Protein AF-A0A6A4H7N7-F1 (afdb_monomer)

Radius of gyration: 20.84 Å; Cα contacts (8 Å, |Δi|>4): 86; chains: 1; bounding box: 52×30×53 Å

Structure (mmCIF, N/CA/C/O backbone):
data_AF-A0A6A4H7N7-F1
#
_entry.id   AF-A0A6A4H7N7-F1
#
loop_
_atom_site.group_PDB
_atom_site.id
_atom_site.type_symbol
_atom_site.label_atom_id
_atom_site.label_alt_id
_atom_site.label_comp_id
_atom_site.label_asym_id
_atom_site.label_entity_id
_atom_site.label_seq_id
_atom_site.pdbx_PDB_ins_code
_atom_site.Cartn_x
_atom_site.Cartn_y
_atom_site.Cartn_z
_atom_site.occupancy
_atom_site.B_iso_or_equiv
_atom_site.auth_seq_id
_atom_site.auth_comp_id
_atom_site.auth_asym_id
_atom_site.auth_atom_id
_atom_site.pdbx_PDB_model_num
ATOM 1 N N . GLU A 1 1 ? -21.528 17.250 38.798 1.00 86.31 1 GLU A N 1
ATOM 2 C CA . GLU A 1 1 ? -21.917 17.429 37.372 1.00 86.31 1 GLU A CA 1
ATOM 3 C C . GLU A 1 1 ? -20.725 17.469 36.411 1.00 86.31 1 GLU A C 1
ATOM 5 O O . GLU A 1 1 ? -20.753 16.743 35.423 1.00 86.31 1 GLU A O 1
ATOM 10 N N . LEU A 1 2 ? -19.672 18.256 36.683 1.00 93.62 2 LEU A N 1
ATOM 11 C CA . LEU A 1 2 ? -18.501 18.400 35.795 1.00 93.62 2 LEU A CA 1
ATOM 12 C C . LEU A 1 2 ? -17.830 17.070 35.415 1.00 93.62 2 LEU A C 1
ATOM 14 O O . LEU A 1 2 ? -17.617 16.814 34.235 1.00 93.62 2 LEU A O 1
ATOM 18 N N . HIS A 1 3 ? -17.576 16.185 36.384 1.00 93.19 3 HIS A N 1
ATOM 19 C CA . HIS A 1 3 ? -16.962 14.881 36.103 1.00 93.19 3 HIS A CA 1
ATOM 20 C C . HIS A 1 3 ? -17.802 13.996 35.173 1.00 93.19 3 HIS A C 1
ATOM 22 O O . HIS A 1 3 ? -17.241 13.297 34.334 1.00 93.19 3 HIS A O 1
ATOM 28 N N . ARG A 1 4 ? -19.137 14.067 35.272 1.00 95.25 4 ARG A N 1
ATOM 29 C CA . ARG A 1 4 ? -20.060 13.316 34.405 1.00 95.25 4 ARG A CA 1
ATOM 30 C C . ARG A 1 4 ? -20.025 13.831 32.966 1.00 95.25 4 ARG A C 1
ATOM 32 O O . ARG A 1 4 ? -20.078 13.048 32.025 1.00 95.25 4 ARG A O 1
ATOM 39 N N . LEU A 1 5 ? -19.935 15.148 32.787 1.00 95.44 5 LEU A N 1
ATOM 40 C CA . LEU A 1 5 ? -19.797 15.749 31.458 1.00 95.44 5 LEU A CA 1
ATOM 41 C C . LEU A 1 5 ? -18.423 15.440 30.851 1.00 95.44 5 LEU A C 1
ATOM 43 O O . LEU A 1 5 ? -18.343 15.084 29.683 1.00 95.44 5 LEU A O 1
ATOM 47 N N . GLN A 1 6 ? -17.356 15.482 31.653 1.00 96.94 6 GLN A N 1
ATOM 48 C CA . GLN A 1 6 ? -16.008 15.108 31.213 1.00 96.94 6 GLN A CA 1
ATOM 49 C C . GLN A 1 6 ? -15.890 13.627 30.837 1.00 96.94 6 GLN A C 1
ATOM 51 O O . GLN A 1 6 ? -15.152 13.287 29.916 1.00 96.94 6 GLN A O 1
ATOM 56 N N . SER A 1 7 ? -16.568 12.721 31.550 1.00 95.94 7 SER A N 1
ATOM 57 C CA . SER A 1 7 ? -16.601 11.306 31.161 1.00 95.94 7 SER A CA 1
ATOM 58 C C . SER A 1 7 ? -17.377 11.108 29.863 1.00 95.94 7 SER A C 1
ATOM 60 O O . SER A 1 7 ? -16.923 10.369 28.999 1.00 95.94 7 SER A O 1
ATOM 62 N N . LEU A 1 8 ? -18.505 11.806 29.697 1.00 96.88 8 LEU A N 1
ATOM 63 C CA . LEU A 1 8 ? -19.305 11.725 28.477 1.00 96.88 8 LEU A CA 1
ATOM 64 C C . LEU A 1 8 ? -18.572 12.302 27.255 1.00 96.88 8 LEU A C 1
ATOM 66 O O . LEU A 1 8 ? -18.640 11.705 26.188 1.00 96.88 8 LEU A O 1
ATOM 70 N N . SER A 1 9 ? -17.840 13.413 27.405 1.00 97.62 9 SER A N 1
ATOM 71 C CA . SER A 1 9 ? -17.015 13.977 26.321 1.00 97.62 9 SER A CA 1
ATOM 72 C C . SER A 1 9 ? -15.970 12.975 25.845 1.00 97.62 9 SER A C 1
ATOM 74 O O . SER A 1 9 ? -15.860 12.728 24.651 1.00 97.62 9 SER A O 1
ATOM 76 N N . ARG A 1 10 ? -15.259 12.338 26.786 1.00 98.00 10 ARG A N 1
ATOM 77 C CA . ARG A 1 10 ? -14.243 11.326 26.469 1.00 98.00 10 ARG A CA 1
ATOM 78 C C . ARG A 1 10 ? -14.828 10.115 25.750 1.00 98.00 10 ARG A C 1
ATOM 80 O O . ARG A 1 10 ? -14.218 9.622 24.811 1.00 98.00 10 ARG A O 1
ATOM 87 N N . GLU A 1 11 ? -16.003 9.656 26.172 1.00 98.06 11 GLU A N 1
ATOM 88 C CA . GLU A 1 11 ? -16.702 8.560 25.495 1.00 98.06 11 GLU A CA 1
ATOM 89 C C . GLU A 1 11 ? -17.080 8.943 24.057 1.00 98.06 11 GLU A C 1
ATOM 91 O O . GLU A 1 11 ? -16.818 8.190 23.124 1.00 98.06 11 GLU A O 1
ATOM 96 N N . LEU A 1 12 ? -17.642 10.137 23.854 1.00 98.25 12 LEU A N 1
ATOM 97 C CA . LEU A 1 12 ? -18.011 10.614 22.519 1.00 98.25 12 LEU A CA 1
ATOM 98 C C . LEU A 1 12 ? -16.792 10.823 21.611 1.00 98.25 12 LEU A C 1
ATOM 100 O O . LEU A 1 12 ? -16.856 10.502 20.426 1.00 98.25 12 LEU A O 1
ATOM 104 N N . GLU A 1 13 ? -15.684 11.331 22.150 1.00 98.44 13 GLU A N 1
ATOM 105 C CA . GLU A 1 13 ? -14.414 11.451 21.428 1.00 98.44 13 GLU A CA 1
ATOM 106 C C . GLU A 1 13 ? -13.890 10.075 21.005 1.00 98.44 13 GLU A C 1
ATOM 108 O O . GLU A 1 13 ? -13.585 9.881 19.832 1.00 98.44 13 GLU A O 1
ATOM 113 N N . ALA A 1 14 ? -13.889 9.091 21.909 1.00 98.31 14 ALA A N 1
ATOM 114 C CA . ALA A 1 14 ? -13.478 7.727 21.584 1.00 98.31 14 ALA A CA 1
ATOM 115 C C . ALA A 1 14 ? -14.370 7.088 20.503 1.00 98.31 14 ALA A C 1
ATOM 117 O O . ALA A 1 14 ? -13.869 6.432 19.587 1.00 98.31 14 ALA A O 1
ATOM 118 N N . GLN A 1 15 ? -15.689 7.306 20.565 1.00 98.31 15 GLN A N 1
ATOM 119 C CA . GLN A 1 15 ? -16.621 6.826 19.540 1.00 98.31 15 GLN A CA 1
ATOM 120 C C . GLN A 1 15 ? -16.404 7.510 18.186 1.00 98.31 15 GLN A C 1
ATOM 122 O O . GLN A 1 15 ? -16.462 6.842 17.150 1.00 98.31 15 GLN A O 1
ATOM 127 N N . ARG A 1 16 ? -16.126 8.820 18.175 1.00 98.56 16 ARG A N 1
ATOM 128 C CA . ARG A 1 16 ? -15.768 9.552 16.953 1.00 98.56 16 ARG A CA 1
ATOM 129 C C . ARG A 1 16 ? -14.495 8.979 16.340 1.00 98.56 16 ARG A C 1
ATOM 131 O O . ARG A 1 16 ? -14.498 8.661 15.155 1.00 98.56 16 ARG A O 1
ATOM 138 N N . ASP A 1 17 ? -13.444 8.813 17.136 1.00 98.50 17 ASP A N 1
ATOM 139 C CA . ASP A 1 17 ? -12.145 8.335 16.659 1.00 98.50 17 ASP A CA 1
ATOM 140 C C . ASP A 1 17 ? -12.256 6.907 16.091 1.00 98.50 17 ASP A C 1
ATOM 142 O O . ASP A 1 17 ? -11.695 6.599 15.036 1.00 98.50 17 ASP A O 1
ATOM 146 N N . LEU A 1 18 ? -13.064 6.048 16.725 1.00 98.31 18 LEU A N 1
ATOM 147 C CA . LEU A 1 18 ? -13.384 4.716 16.207 1.00 98.31 18 LEU A CA 1
ATOM 148 C C . LEU A 1 18 ? -14.099 4.782 14.848 1.00 98.31 18 LEU A C 1
ATOM 150 O O . LEU A 1 18 ? -13.743 4.049 13.921 1.00 98.31 18 LEU A O 1
ATOM 154 N N . LEU A 1 19 ? -15.101 5.655 14.713 1.00 98.44 19 LEU A N 1
ATOM 155 C CA . LEU A 1 19 ? -15.839 5.823 13.462 1.00 98.44 19 LEU A CA 1
ATOM 156 C C . LEU A 1 19 ? -14.943 6.383 12.348 1.00 98.44 19 LEU A C 1
ATOM 158 O O . LEU A 1 19 ? -15.028 5.936 11.203 1.00 98.44 19 LEU A O 1
ATOM 162 N N . GLU A 1 20 ? -14.058 7.324 12.669 1.00 98.44 20 GLU A N 1
ATOM 163 C CA . GLU A 1 20 ? -13.075 7.866 11.731 1.00 98.44 20 GLU A CA 1
ATOM 164 C C . GLU A 1 20 ? -12.100 6.794 11.242 1.00 98.44 20 GLU A C 1
ATOM 166 O O . GLU A 1 20 ? -11.894 6.670 10.030 1.00 98.44 20 GLU A O 1
ATOM 171 N N . ALA A 1 21 ? -11.575 5.963 12.147 1.00 97.94 21 ALA A N 1
ATOM 172 C CA . ALA A 1 21 ? -10.723 4.832 11.790 1.00 97.94 21 ALA A CA 1
ATOM 173 C C . ALA A 1 21 ? -11.455 3.833 10.877 1.00 97.94 21 ALA A C 1
ATOM 175 O O . ALA A 1 21 ? -10.907 3.386 9.865 1.00 97.94 21 ALA A O 1
ATOM 176 N N . TYR A 1 22 ? -12.723 3.532 11.175 1.00 97.88 22 TYR A N 1
ATOM 177 C CA . TYR A 1 22 ? -13.545 2.650 10.347 1.00 97.88 22 TYR A CA 1
ATOM 178 C C . TYR A 1 22 ? -13.783 3.227 8.942 1.00 97.88 22 TYR A C 1
ATOM 180 O O . TYR A 1 22 ? -13.595 2.537 7.935 1.00 97.88 22 TYR A O 1
ATOM 188 N N . MET A 1 23 ? -14.122 4.517 8.846 1.00 97.94 23 MET A N 1
ATOM 189 C CA . MET A 1 23 ? -14.269 5.207 7.561 1.00 97.94 23 MET A CA 1
ATOM 190 C C . MET A 1 23 ? -12.960 5.234 6.766 1.00 97.94 23 MET A C 1
ATOM 192 O O . MET A 1 23 ? -12.988 5.065 5.546 1.00 97.94 23 MET A O 1
ATOM 196 N N . ALA A 1 24 ? -11.818 5.442 7.426 1.00 96.50 24 ALA A N 1
ATOM 197 C CA . ALA A 1 24 ? -10.509 5.387 6.783 1.00 96.50 24 ALA A CA 1
ATOM 198 C C . ALA A 1 24 ? -10.231 3.992 6.200 1.00 96.50 24 ALA A C 1
ATOM 200 O O . ALA A 1 24 ? -9.794 3.885 5.053 1.00 96.50 24 ALA A O 1
ATOM 201 N N . GLY A 1 25 ? -10.577 2.929 6.934 1.00 93.94 25 GLY A N 1
ATOM 202 C CA . GLY A 1 25 ? -10.503 1.550 6.450 1.00 93.94 25 GLY A CA 1
ATOM 203 C C . GLY A 1 25 ? -11.356 1.309 5.201 1.00 93.94 25 GLY A C 1
ATOM 204 O O . GLY A 1 25 ? -10.850 0.806 4.198 1.00 93.94 25 GLY A O 1
ATOM 205 N N . ILE A 1 26 ? -12.624 1.739 5.213 1.00 94.75 26 ILE A N 1
ATOM 206 C CA . ILE A 1 26 ? -13.518 1.623 4.046 1.00 94.75 26 ILE A CA 1
ATOM 207 C C . ILE A 1 26 ? -12.949 2.375 2.842 1.00 94.75 26 ILE A C 1
ATOM 209 O O . ILE A 1 26 ? -12.882 1.820 1.746 1.00 94.75 26 ILE A O 1
ATOM 213 N N . ARG A 1 27 ? -12.514 3.626 3.031 1.00 94.06 27 ARG A N 1
ATOM 214 C CA . ARG A 1 27 ? -11.926 4.438 1.953 1.00 94.06 27 ARG A CA 1
ATOM 215 C C . ARG A 1 27 ? -10.677 3.783 1.371 1.00 94.06 27 ARG A C 1
ATOM 217 O O . ARG A 1 27 ? -10.513 3.800 0.155 1.00 94.06 27 ARG A O 1
ATOM 224 N N . SER A 1 28 ? -9.842 3.186 2.220 1.00 89.38 28 SER A N 1
ATOM 225 C CA . SER A 1 28 ? -8.664 2.429 1.795 1.00 89.38 28 SER A CA 1
ATOM 226 C C . SER A 1 28 ? -9.064 1.256 0.898 1.00 89.38 28 SER A C 1
ATOM 228 O O . SER A 1 28 ? -8.649 1.211 -0.254 1.00 89.38 28 SER A O 1
ATOM 230 N N . ILE A 1 29 ? -9.978 0.390 1.350 1.00 87.81 29 ILE A N 1
ATOM 231 C CA . ILE A 1 29 ? -10.453 -0.777 0.579 1.00 87.81 29 ILE A CA 1
ATOM 232 C C . ILE A 1 29 ? -11.130 -0.358 -0.736 1.00 87.81 29 ILE A C 1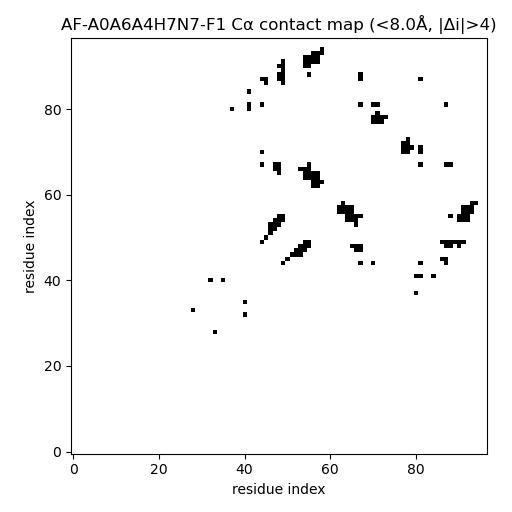
ATOM 234 O O . ILE A 1 29 ? -10.980 -1.018 -1.764 1.00 87.81 29 ILE A O 1
ATOM 238 N N . MET A 1 30 ? -11.865 0.755 -0.724 1.00 91.25 30 MET A N 1
ATOM 239 C CA . MET A 1 30 ? -12.536 1.302 -1.905 1.00 91.25 30 MET A CA 1
ATOM 240 C C . MET A 1 30 ? -11.610 2.095 -2.835 1.00 91.25 30 MET A C 1
ATOM 242 O O . MET A 1 30 ? -12.068 2.537 -3.894 1.00 91.25 30 MET A O 1
ATOM 246 N N . SER A 1 31 ? -10.338 2.281 -2.467 1.00 90.12 31 SER A N 1
ATOM 247 C CA . SER A 1 31 ? -9.386 3.069 -3.243 1.00 90.12 31 SER A CA 1
ATOM 248 C C . SER A 1 31 ? -9.307 2.564 -4.690 1.00 90.12 31 SER A C 1
ATOM 250 O O . SER A 1 31 ? -9.216 1.349 -4.913 1.00 90.12 31 SER A O 1
ATOM 252 N N . PRO A 1 32 ? -9.305 3.462 -5.696 1.00 90.69 32 PRO A N 1
ATOM 253 C CA . PRO A 1 32 ? -9.229 3.085 -7.106 1.00 90.69 32 PRO A CA 1
ATOM 254 C C . PRO A 1 32 ? -8.055 2.162 -7.429 1.00 90.69 32 PRO A C 1
ATOM 256 O O . PRO A 1 32 ? -8.186 1.305 -8.299 1.00 90.69 32 PRO A O 1
ATOM 259 N N . ILE A 1 33 ? -6.947 2.267 -6.684 1.00 91.06 33 ILE A N 1
ATOM 260 C CA . ILE A 1 33 ? -5.775 1.404 -6.856 1.00 91.06 33 ILE A CA 1
ATOM 261 C C . ILE A 1 33 ? -6.123 -0.079 -6.717 1.00 91.06 33 ILE A C 1
ATOM 263 O O . ILE A 1 33 ? -5.527 -0.914 -7.392 1.00 91.06 33 ILE A O 1
ATOM 267 N N . HIS A 1 34 ? -7.142 -0.431 -5.924 1.00 88.56 34 HIS A N 1
ATOM 268 C CA . HIS A 1 34 ? -7.612 -1.808 -5.793 1.00 88.56 34 HIS A CA 1
ATOM 269 C C . HIS A 1 34 ? -8.410 -2.310 -7.005 1.00 88.56 34 HIS A C 1
ATOM 271 O O . HIS A 1 34 ? -8.566 -3.519 -7.151 1.00 88.56 34 HIS A O 1
ATOM 277 N N . LYS A 1 35 ? -8.853 -1.428 -7.902 1.00 90.50 35 LYS A N 1
ATOM 278 C CA . LYS A 1 35 ? -9.588 -1.779 -9.127 1.00 90.50 35 LYS A CA 1
ATOM 279 C C . LYS A 1 35 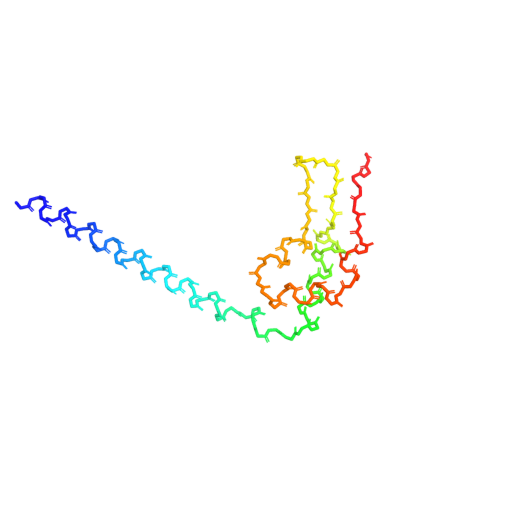? -8.714 -1.774 -10.382 1.00 90.50 35 LYS A C 1
ATOM 281 O O . LYS A 1 35 ? -9.190 -2.166 -11.442 1.00 90.50 35 LYS A O 1
ATOM 286 N N . LEU A 1 36 ? -7.463 -1.321 -10.276 1.00 93.56 36 LEU A N 1
ATOM 287 C CA . LEU A 1 36 ? -6.538 -1.318 -11.404 1.00 93.56 36 LEU A CA 1
ATOM 288 C C . LEU A 1 36 ? -6.193 -2.756 -11.835 1.00 93.56 36 LEU A C 1
ATOM 290 O O . LEU A 1 36 ? -5.908 -3.590 -10.968 1.00 93.56 36 LEU A O 1
ATOM 294 N N . PRO A 1 37 ? -6.157 -3.028 -13.153 1.00 94.62 37 PRO A N 1
ATOM 295 C CA . PRO A 1 37 ? -5.524 -4.218 -13.708 1.00 94.62 37 PRO A CA 1
ATOM 296 C C . PRO A 1 37 ? -4.071 -4.360 -13.241 1.00 94.62 37 PRO A C 1
ATOM 298 O O . PRO A 1 37 ? -3.391 -3.362 -12.970 1.00 94.62 37 PRO A O 1
ATOM 301 N N . LEU A 1 38 ? -3.590 -5.601 -13.156 1.00 94.31 38 LEU A N 1
ATOM 302 C CA . LEU A 1 38 ? -2.238 -5.893 -12.672 1.00 94.31 38 LEU A CA 1
ATOM 303 C C . LEU A 1 38 ? -1.162 -5.314 -13.593 1.00 94.31 38 LEU A C 1
ATOM 305 O O . LEU A 1 38 ? -0.115 -4.905 -13.106 1.00 94.31 38 LEU A O 1
ATOM 309 N N . GLU A 1 39 ? -1.435 -5.220 -14.891 1.00 95.19 39 GLU A N 1
ATOM 310 C CA . GLU A 1 39 ? -0.534 -4.666 -15.897 1.00 95.19 39 GLU A CA 1
ATOM 311 C C . GLU A 1 39 ? -0.268 -3.184 -15.622 1.00 95.19 39 GLU A C 1
ATOM 313 O O . GLU A 1 39 ? 0.883 -2.764 -15.534 1.00 95.19 39 GLU A O 1
ATOM 318 N N . L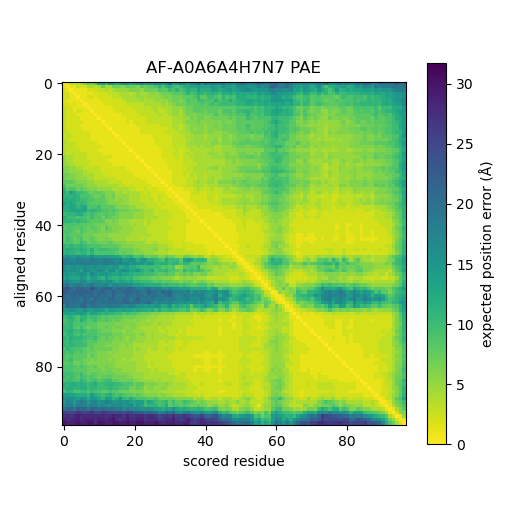EU A 1 40 ? -1.328 -2.400 -15.391 1.00 96.00 40 LEU A N 1
ATOM 319 C CA . LEU A 1 40 ? -1.201 -0.974 -15.077 1.00 96.00 40 LEU A CA 1
ATOM 320 C C . LEU A 1 40 ? -0.534 -0.752 -13.720 1.00 96.00 40 LEU A C 1
ATOM 322 O O . LEU A 1 40 ? 0.292 0.147 -13.576 1.00 96.00 40 LEU A O 1
ATOM 326 N N . LEU A 1 41 ? -0.866 -1.580 -12.727 1.00 95.44 41 LEU A N 1
ATOM 327 C CA . LEU A 1 41 ? -0.205 -1.525 -11.426 1.00 95.44 41 LEU A CA 1
ATOM 328 C C . LEU A 1 41 ? 1.290 -1.866 -11.540 1.00 95.44 41 LEU A C 1
ATOM 330 O O . LEU A 1 41 ? 2.115 -1.227 -10.891 1.00 95.44 41 LEU A O 1
ATOM 334 N N . GLY A 1 42 ? 1.640 -2.824 -12.399 1.00 95.50 42 GLY A N 1
ATOM 335 C CA . GLY A 1 42 ? 3.016 -3.200 -12.701 1.00 95.50 42 GLY A CA 1
ATOM 336 C C . GLY A 1 42 ? 3.799 -2.072 -13.371 1.00 95.50 42 GLY A C 1
ATOM 337 O O . GLY A 1 42 ? 4.934 -1.817 -12.976 1.00 95.50 42 GLY A O 1
ATOM 338 N N . GLU A 1 43 ? 3.199 -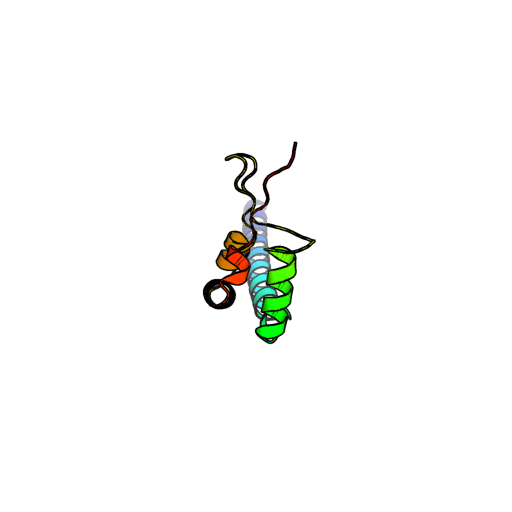1.351 -14.322 1.00 95.19 43 GLU A N 1
ATOM 339 C CA . GLU A 1 43 ? 3.825 -0.165 -14.923 1.00 95.19 43 GLU A CA 1
ATOM 340 C C . GLU A 1 43 ? 4.066 0.936 -13.884 1.00 95.19 43 GLU A C 1
ATOM 342 O O . GLU A 1 43 ? 5.171 1.470 -13.807 1.00 95.19 43 GLU A O 1
ATOM 347 N N . ILE A 1 44 ? 3.094 1.210 -13.005 1.00 94.88 44 ILE A N 1
ATOM 348 C CA . ILE A 1 44 ? 3.284 2.142 -11.880 1.00 94.88 44 ILE A CA 1
ATOM 349 C C . ILE A 1 44 ? 4.474 1.703 -11.016 1.00 94.88 44 ILE A C 1
ATOM 351 O O . ILE A 1 44 ? 5.325 2.522 -10.671 1.00 94.88 44 ILE A O 1
ATOM 355 N N . PHE A 1 45 ? 4.576 0.412 -10.687 1.00 95.19 45 PHE A N 1
ATOM 356 C CA . PHE A 1 45 ? 5.693 -0.093 -9.888 1.00 95.19 45 PHE A CA 1
ATOM 357 C C . PHE A 1 45 ? 7.032 0.045 -10.604 1.00 95.19 45 PHE A C 1
ATOM 359 O O . PHE A 1 45 ? 8.008 0.394 -9.945 1.00 95.19 45 PHE A O 1
ATOM 366 N N . LYS A 1 46 ? 7.098 -0.150 -11.926 1.00 93.94 46 LYS A N 1
ATOM 367 C CA . LYS A 1 46 ? 8.331 0.077 -12.696 1.00 93.94 46 LYS A CA 1
ATOM 368 C C . LYS A 1 46 ? 8.809 1.522 -12.586 1.00 93.94 46 LYS A C 1
ATOM 370 O O . LYS A 1 46 ? 9.986 1.735 -12.316 1.00 93.94 46 LYS A O 1
ATOM 375 N N . TYR A 1 47 ? 7.907 2.497 -12.715 1.00 91.94 47 TYR A N 1
ATOM 376 C CA . TYR A 1 47 ? 8.260 3.914 -12.563 1.00 91.94 47 TYR A CA 1
ATOM 377 C C . TYR A 1 47 ? 8.831 4.239 -11.177 1.00 91.94 47 TYR A C 1
ATOM 379 O O . TYR A 1 47 ? 9.753 5.045 -11.073 1.00 91.94 47 TYR A O 1
ATOM 387 N N . ILE A 1 48 ? 8.294 3.613 -10.124 1.00 90.69 48 ILE A N 1
ATOM 388 C CA . ILE A 1 48 ? 8.671 3.881 -8.727 1.00 90.69 48 ILE A CA 1
ATOM 389 C C . ILE A 1 48 ? 9.925 3.101 -8.299 1.00 90.69 48 ILE A C 1
ATOM 391 O O . ILE A 1 48 ? 10.693 3.580 -7.469 1.00 90.69 48 ILE A O 1
ATOM 395 N N . CYS A 1 49 ? 10.109 1.881 -8.806 1.00 91.56 49 CYS A N 1
ATOM 396 C CA . CYS A 1 49 ? 11.120 0.946 -8.303 1.00 91.56 49 CYS A CA 1
ATOM 397 C C . CYS A 1 49 ? 12.388 0.885 -9.157 1.00 91.56 49 CYS A C 1
ATOM 399 O O . CYS A 1 49 ? 13.450 0.526 -8.649 1.00 91.56 49 CYS A O 1
ATOM 401 N N . CYS A 1 50 ? 12.279 1.177 -10.452 1.00 86.44 50 CYS A N 1
ATOM 402 C CA . CYS A 1 50 ? 13.370 1.031 -11.409 1.00 86.44 50 CYS A CA 1
ATOM 403 C C . CYS A 1 50 ? 13.266 2.037 -12.570 1.00 86.44 50 CYS A C 1
ATOM 405 O O . CYS A 1 50 ? 13.621 1.699 -13.699 1.00 86.44 50 CYS A O 1
ATOM 407 N N . GLY A 1 51 ? 12.756 3.243 -12.303 1.00 82.62 51 GLY A N 1
ATOM 408 C CA . GLY A 1 51 ? 12.481 4.273 -13.308 1.00 82.62 51 GLY A CA 1
ATOM 409 C C . GLY A 1 51 ? 12.830 5.681 -12.823 1.00 82.62 51 GLY A C 1
ATOM 410 O O . GLY A 1 51 ? 13.560 5.851 -11.851 1.00 82.62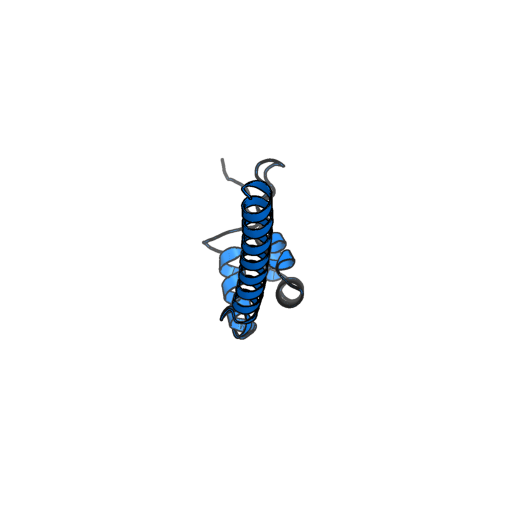 51 GLY A O 1
ATOM 411 N N . ASP A 1 52 ? 12.293 6.698 -13.498 1.00 77.06 52 ASP A N 1
ATOM 412 C CA . ASP A 1 52 ? 12.683 8.102 -13.283 1.00 77.06 52 ASP A CA 1
ATOM 413 C C . ASP A 1 52 ? 12.292 8.660 -11.903 1.00 77.06 52 ASP A C 1
ATOM 415 O O . ASP A 1 52 ? 12.896 9.621 -11.430 1.00 77.06 52 ASP A O 1
ATOM 419 N N . ILE A 1 53 ? 11.273 8.082 -11.254 1.00 81.94 53 ILE A N 1
ATOM 420 C CA . ILE A 1 53 ? 10.781 8.551 -9.947 1.00 81.94 53 ILE A CA 1
ATOM 421 C C . ILE A 1 53 ? 11.614 7.962 -8.808 1.00 81.94 53 ILE A C 1
ATOM 423 O O . ILE A 1 53 ? 11.820 8.618 -7.786 1.00 81.94 53 ILE A O 1
ATOM 427 N N . GLY A 1 54 ? 12.072 6.720 -8.958 1.00 81.38 54 GLY A N 1
ATOM 428 C CA . GLY A 1 54 ? 12.760 6.014 -7.892 1.00 81.38 54 GLY A CA 1
ATOM 429 C C . GLY A 1 54 ? 13.489 4.763 -8.360 1.00 81.38 54 GLY A C 1
ATOM 430 O O . GLY A 1 54 ? 13.157 4.129 -9.364 1.00 81.38 54 GLY A O 1
ATOM 431 N N . ILE A 1 55 ? 14.503 4.412 -7.576 1.00 87.88 55 ILE A N 1
ATOM 432 C CA . ILE A 1 55 ? 15.378 3.265 -7.786 1.00 87.88 55 ILE A CA 1
ATOM 433 C C . ILE A 1 55 ? 15.757 2.672 -6.428 1.00 87.88 55 ILE A C 1
ATOM 435 O O . ILE A 1 55 ? 15.784 3.377 -5.417 1.00 87.88 55 ILE A O 1
ATOM 439 N N . ASN A 1 56 ? 16.047 1.374 -6.379 1.00 87.31 56 ASN A N 1
ATOM 440 C CA . ASN A 1 56 ? 16.549 0.751 -5.158 1.00 87.31 56 ASN A CA 1
ATOM 441 C C . ASN A 1 56 ? 17.970 1.246 -4.846 1.00 87.31 56 ASN A C 1
ATOM 443 O O . ASN A 1 56 ? 18.895 1.009 -5.612 1.00 87.31 56 ASN A O 1
ATOM 447 N N . CYS A 1 57 ? 18.167 1.891 -3.703 1.00 85.31 57 CYS A N 1
ATOM 448 C CA . CYS A 1 57 ? 19.454 2.418 -3.257 1.00 85.31 57 CYS A CA 1
ATOM 449 C C . CYS A 1 57 ? 19.841 1.802 -1.912 1.00 85.31 57 CYS A C 1
ATOM 451 O O . CYS A 1 57 ? 19.131 1.944 -0.912 1.00 85.31 57 CYS A O 1
ATOM 453 N N . ILE A 1 58 ? 21.008 1.158 -1.877 1.00 77.06 58 ILE A N 1
ATOM 454 C CA . ILE A 1 58 ? 21.616 0.597 -0.664 1.00 77.06 58 ILE A CA 1
ATOM 455 C C . ILE A 1 58 ? 22.983 1.262 -0.488 1.00 77.06 58 ILE A C 1
ATOM 457 O O . ILE A 1 58 ? 24.023 0.641 -0.673 1.00 77.06 58 ILE A O 1
ATOM 461 N N . ILE A 1 59 ? 22.980 2.570 -0.221 1.00 72.25 59 ILE A N 1
ATOM 462 C CA . ILE A 1 59 ? 24.219 3.362 -0.145 1.00 72.25 59 ILE A CA 1
ATOM 463 C C . ILE A 1 59 ? 24.767 3.370 1.287 1.00 72.25 59 ILE A C 1
ATOM 465 O O . ILE A 1 59 ? 25.948 3.129 1.509 1.00 72.25 59 ILE A O 1
ATOM 469 N N . SER A 1 60 ? 23.905 3.601 2.277 1.00 69.31 60 SER A N 1
ATOM 470 C CA . SER A 1 60 ? 24.240 3.505 3.701 1.00 69.31 60 SER A CA 1
ATOM 471 C C . SER 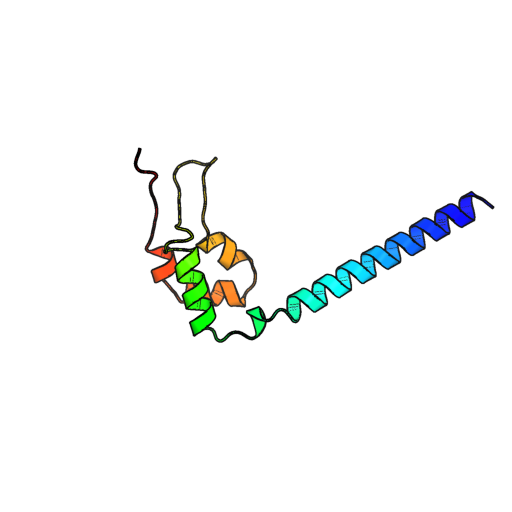A 1 60 ? 22.982 3.226 4.519 1.00 69.31 60 SER A C 1
ATOM 473 O O . SER A 1 60 ? 21.878 3.433 4.025 1.00 69.31 60 SER A O 1
ATOM 475 N N . GLU A 1 61 ? 23.123 2.786 5.773 1.00 63.38 61 GLU A N 1
ATOM 476 C CA . GLU A 1 61 ? 21.989 2.541 6.681 1.00 63.38 61 GLU A CA 1
ATOM 477 C C . GLU A 1 61 ? 21.071 3.760 6.853 1.00 63.38 61 GLU A C 1
ATOM 479 O O . GLU A 1 61 ? 19.856 3.599 6.931 1.00 63.38 61 GLU A O 1
ATOM 484 N N . ALA A 1 62 ? 21.638 4.969 6.814 1.00 65.56 62 ALA A N 1
ATOM 485 C CA . ALA A 1 62 ? 20.899 6.227 6.891 1.00 65.56 62 ALA A CA 1
ATOM 486 C C . ALA A 1 62 ? 20.194 6.616 5.574 1.00 65.56 62 ALA A C 1
ATOM 488 O O . ALA A 1 62 ? 19.312 7.469 5.581 1.00 65.56 62 ALA A O 1
ATOM 489 N N . GLU A 1 63 ? 20.562 5.999 4.447 1.00 63.91 63 GLU A N 1
ATOM 490 C CA . GLU A 1 63 ? 20.088 6.357 3.103 1.00 63.91 63 GLU A CA 1
ATOM 491 C C . GLU A 1 63 ? 19.509 5.156 2.332 1.00 63.91 63 GLU A C 1
ATOM 493 O O . GLU A 1 63 ? 19.463 5.161 1.100 1.00 63.91 63 GLU A O 1
ATOM 498 N N . LYS A 1 64 ? 19.064 4.108 3.041 1.00 71.62 64 LYS A N 1
ATOM 499 C CA . LYS A 1 64 ? 18.374 2.960 2.434 1.00 71.62 64 LYS A CA 1
ATOM 500 C C . LYS A 1 64 ? 17.026 3.420 1.876 1.00 71.62 64 LYS A C 1
ATOM 502 O O . LYS A 1 64 ? 16.092 3.681 2.631 1.00 71.62 64 LYS A O 1
ATOM 507 N N . GLN A 1 65 ? 16.907 3.465 0.552 1.00 82.38 65 GLN A N 1
ATOM 508 C CA . GLN A 1 65 ? 15.631 3.653 -0.137 1.00 82.38 65 GLN A CA 1
ATOM 509 C C . GLN A 1 65 ? 15.357 2.420 -0.984 1.00 82.38 65 GLN A C 1
ATOM 511 O O . GLN A 1 65 ? 15.987 2.203 -2.012 1.00 82.38 65 GLN A O 1
ATOM 516 N N . LEU A 1 66 ? 14.428 1.584 -0.531 1.00 89.88 66 LEU A N 1
ATOM 517 C CA . LEU A 1 66 ? 14.034 0.364 -1.230 1.00 89.88 66 LEU A CA 1
ATOM 518 C C . LEU A 1 66 ? 12.558 0.480 -1.616 1.00 89.88 66 LEU A C 1
ATOM 520 O O . LEU A 1 66 ? 11.716 -0.121 -0.943 1.00 89.88 66 LEU A O 1
ATOM 524 N N . PRO A 1 67 ? 12.221 1.265 -2.661 1.00 92.31 67 PRO A N 1
ATOM 525 C CA . PRO A 1 67 ? 10.846 1.417 -3.129 1.00 92.31 67 PRO A CA 1
ATOM 526 C C . PRO A 1 67 ? 10.187 0.061 -3.373 1.00 92.31 67 PRO A C 1
ATOM 528 O O . PRO A 1 67 ? 9.059 -0.140 -2.937 1.00 92.31 67 PRO A O 1
ATOM 531 N N . THR A 1 68 ? 10.921 -0.898 -3.946 1.00 93.88 68 THR A N 1
ATOM 532 C CA . THR A 1 68 ? 10.430 -2.263 -4.193 1.00 93.88 68 THR A CA 1
ATOM 533 C C . THR A 1 68 ? 10.001 -2.964 -2.904 1.00 93.88 68 THR A C 1
ATOM 535 O O . THR A 1 68 ? 8.943 -3.592 -2.853 1.00 93.88 68 THR A O 1
ATOM 538 N N . LEU A 1 69 ? 10.780 -2.808 -1.827 1.00 92.94 69 LEU A N 1
ATOM 539 C CA . LEU A 1 69 ? 10.435 -3.365 -0.521 1.00 92.94 69 LEU A CA 1
ATOM 540 C C . LEU A 1 69 ? 9.237 -2.628 0.090 1.00 92.94 69 LEU A C 1
ATOM 542 O O . LEU A 1 69 ? 8.318 -3.277 0.586 1.00 92.94 69 LEU A O 1
ATOM 546 N N . ALA A 1 70 ? 9.208 -1.297 -0.007 1.00 93.56 70 ALA A N 1
ATOM 547 C CA . ALA A 1 70 ? 8.110 -0.484 0.501 1.00 93.56 70 ALA A CA 1
ATOM 548 C C . ALA A 1 70 ? 6.772 -0.862 -0.153 1.00 93.56 70 ALA A C 1
ATOM 550 O O . ALA A 1 70 ? 5.798 -1.108 0.557 1.00 93.56 70 ALA A O 1
ATOM 551 N N . VAL A 1 71 ? 6.727 -0.995 -1.485 1.00 94.25 71 VAL A N 1
ATOM 552 C CA . VAL A 1 71 ? 5.498 -1.401 -2.186 1.00 94.25 71 VAL A CA 1
ATOM 553 C C . VAL A 1 71 ? 5.120 -2.856 -1.889 1.00 94.25 71 VAL A C 1
ATOM 555 O O . VAL A 1 71 ? 3.937 -3.160 -1.741 1.00 94.25 71 VAL A O 1
ATOM 558 N N . SER A 1 72 ? 6.094 -3.756 -1.709 1.00 95.12 72 SER A N 1
ATOM 559 C CA . SER A 1 72 ? 5.810 -5.151 -1.335 1.00 95.12 72 SER A CA 1
ATOM 560 C C . SER A 1 72 ? 5.152 -5.280 0.047 1.00 95.12 72 SER A C 1
ATOM 562 O O . SER A 1 72 ? 4.378 -6.208 0.274 1.00 95.12 72 SER A O 1
ATOM 564 N N . GLY A 1 73 ? 5.404 -4.325 0.950 1.00 94.19 73 GLY A N 1
ATOM 565 C CA . GLY A 1 73 ? 4.853 -4.295 2.306 1.00 94.19 73 GLY A CA 1
ATOM 566 C C . GLY A 1 73 ? 3.426 -3.750 2.418 1.00 94.19 73 GLY A C 1
ATOM 567 O O . GLY A 1 73 ? 2.861 -3.779 3.507 1.00 94.19 73 GLY A O 1
ATOM 568 N N . VAL A 1 74 ? 2.827 -3.255 1.328 1.00 92.12 74 VAL A N 1
ATOM 569 C CA . VAL A 1 74 ? 1.508 -2.596 1.376 1.00 92.12 74 VAL A CA 1
ATOM 570 C C . VAL A 1 74 ? 0.369 -3.597 1.580 1.00 92.12 74 VAL A C 1
ATOM 572 O O . VAL A 1 74 ? -0.484 -3.405 2.443 1.00 92.12 74 VAL A O 1
ATOM 575 N N . CYS A 1 75 ? 0.313 -4.659 0.772 1.00 91.50 75 CYS A N 1
ATOM 576 C CA . CYS A 1 75 ? -0.669 -5.736 0.917 1.00 91.50 75 CYS A CA 1
ATOM 577 C C . CYS A 1 75 ? -0.241 -6.986 0.138 1.00 91.50 75 CYS A C 1
ATOM 579 O O . CYS A 1 75 ? 0.607 -6.913 -0.753 1.00 91.50 75 CYS A O 1
ATOM 581 N N . ILE A 1 76 ? -0.905 -8.121 0.390 1.00 93.94 76 ILE A N 1
ATOM 582 C CA . ILE A 1 76 ? -0.597 -9.399 -0.275 1.00 93.94 76 ILE A CA 1
ATOM 583 C C . ILE A 1 76 ? -0.674 -9.323 -1.807 1.00 93.94 76 ILE A C 1
ATOM 585 O O . ILE A 1 76 ? 0.114 -9.955 -2.504 1.00 93.94 76 ILE A O 1
ATOM 589 N N . ARG A 1 77 ? -1.587 -8.511 -2.358 1.00 94.50 77 ARG A N 1
ATOM 590 C CA . ARG A 1 77 ? -1.711 -8.353 -3.812 1.00 94.50 77 ARG A CA 1
ATOM 591 C C . ARG A 1 77 ? -0.494 -7.654 -4.413 1.00 94.50 77 ARG A C 1
ATOM 593 O O . ARG A 1 77 ? -0.047 -8.033 -5.489 1.00 94.50 77 ARG A O 1
ATOM 600 N N . TRP A 1 78 ? 0.019 -6.634 -3.728 1.00 95.94 78 TRP A N 1
ATOM 601 C CA . TRP A 1 78 ? 1.199 -5.895 -4.170 1.00 95.94 78 TRP A CA 1
ATOM 602 C C . TRP A 1 78 ? 2.449 -6.751 -4.008 1.00 95.94 78 TRP A C 1
ATOM 604 O O . TRP A 1 78 ? 3.240 -6.824 -4.940 1.00 95.94 78 TRP A O 1
ATOM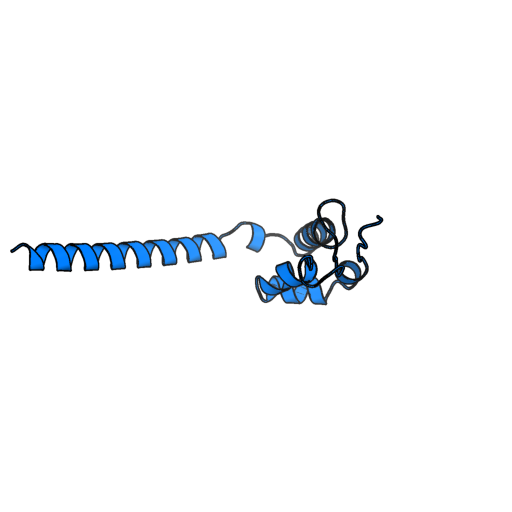 614 N N . TYR A 1 79 ? 2.566 -7.470 -2.887 1.00 96.56 79 TYR A N 1
ATOM 615 C CA . TYR A 1 79 ? 3.617 -8.460 -2.671 1.00 96.56 79 TYR A CA 1
ATOM 616 C C . TYR A 1 79 ? 3.681 -9.479 -3.817 1.00 96.56 79 TYR A C 1
ATOM 618 O O . TYR A 1 79 ? 4.707 -9.584 -4.479 1.00 96.56 79 TYR A O 1
ATOM 626 N N . ASN A 1 80 ? 2.565 -10.154 -4.121 1.00 97.19 80 ASN A N 1
ATOM 627 C CA . ASN A 1 80 ? 2.512 -11.158 -5.187 1.00 97.19 80 ASN A CA 1
ATOM 628 C C . ASN A 1 80 ? 2.928 -10.582 -6.547 1.00 97.19 80 ASN A C 1
ATOM 630 O O . ASN A 1 80 ? 3.677 -11.224 -7.283 1.00 97.19 80 ASN A O 1
ATOM 634 N N . LEU A 1 81 ? 2.475 -9.366 -6.870 1.00 96.50 81 LEU A N 1
ATOM 635 C CA . LEU A 1 81 ? 2.850 -8.696 -8.113 1.00 96.50 81 LEU A CA 1
ATOM 636 C C . LEU A 1 81 ? 4.355 -8.402 -8.153 1.00 96.50 81 LEU A C 1
ATOM 638 O O . LEU A 1 81 ? 5.021 -8.769 -9.118 1.00 96.50 81 LEU A O 1
ATOM 642 N N . VAL A 1 82 ? 4.908 -7.820 -7.088 1.00 96.25 82 VAL A N 1
ATOM 643 C CA . VAL A 1 82 ? 6.340 -7.508 -6.979 1.00 96.25 82 VAL A CA 1
ATOM 644 C C . VAL A 1 82 ? 7.201 -8.767 -7.091 1.00 96.25 82 VAL A C 1
ATOM 646 O O . VAL A 1 82 ? 8.204 -8.764 -7.800 1.00 96.25 82 VAL A O 1
ATOM 649 N N . THR A 1 83 ? 6.804 -9.863 -6.442 1.00 96.00 83 THR A N 1
ATOM 650 C CA . THR A 1 83 ? 7.508 -11.152 -6.519 1.00 96.00 83 THR A CA 1
ATOM 651 C C . THR A 1 83 ? 7.426 -11.770 -7.916 1.00 96.00 83 THR A C 1
ATOM 653 O O . THR A 1 83 ? 8.381 -12.400 -8.363 1.00 96.00 83 THR A O 1
ATOM 656 N N . SER A 1 84 ? 6.321 -11.563 -8.638 1.00 96.50 84 SER A N 1
ATOM 657 C CA . SER A 1 84 ? 6.158 -12.043 -10.017 1.00 96.50 84 SER A CA 1
ATOM 658 C C . SER A 1 84 ? 6.927 -11.227 -11.065 1.00 96.50 84 SER A C 1
ATOM 660 O O . SER A 1 84 ? 7.013 -11.645 -12.218 1.00 96.50 84 SER A O 1
ATOM 662 N N . MET A 1 85 ? 7.499 -10.077 -10.685 1.00 95.81 85 MET A N 1
ATOM 663 C CA . MET A 1 85 ? 8.173 -9.144 -11.591 1.00 95.81 85 MET A CA 1
ATOM 664 C C . MET A 1 85 ? 9.661 -8.966 -11.228 1.00 95.81 85 MET A C 1
ATOM 666 O O . MET A 1 85 ? 10.032 -7.956 -10.623 1.00 95.81 85 MET A O 1
ATOM 670 N N . PRO A 1 86 ? 10.558 -9.880 -11.658 1.00 93.62 86 PRO A N 1
ATOM 671 C CA . PRO A 1 86 ? 11.999 -9.782 -11.387 1.00 93.62 86 PRO A CA 1
ATOM 672 C C . PRO A 1 86 ? 12.648 -8.469 -11.852 1.00 93.62 86 PRO A C 1
ATOM 674 O O . PRO A 1 86 ? 13.623 -8.010 -11.258 1.00 93.62 86 PRO A O 1
ATOM 677 N N . ALA A 1 87 ? 12.090 -7.828 -12.884 1.00 91.94 87 ALA A N 1
ATOM 678 C CA . ALA A 1 87 ? 12.576 -6.552 -13.407 1.00 91.94 87 ALA A CA 1
ATOM 679 C C . ALA A 1 87 ? 12.614 -5.437 -12.344 1.00 91.94 87 ALA A C 1
ATOM 681 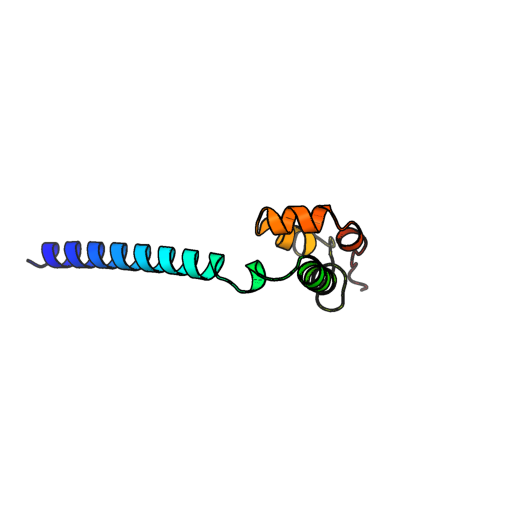O O . ALA A 1 87 ? 13.535 -4.624 -12.356 1.00 91.94 87 ALA A O 1
ATOM 682 N N . LEU A 1 88 ? 11.678 -5.432 -11.384 1.00 93.19 88 LEU A N 1
ATOM 683 C CA . LEU A 1 88 ? 11.638 -4.428 -10.310 1.00 93.19 88 LEU A CA 1
ATOM 684 C C . LEU A 1 88 ? 12.851 -4.522 -9.369 1.00 93.19 88 LEU A C 1
ATOM 686 O O . LEU A 1 88 ? 13.250 -3.532 -8.763 1.00 93.19 88 LEU A O 1
ATOM 690 N N . TRP A 1 89 ? 13.464 -5.704 -9.286 1.00 91.06 89 TRP A N 1
ATOM 691 C CA . TRP A 1 89 ? 14.650 -5.990 -8.475 1.00 91.06 89 TRP A CA 1
ATOM 692 C C . TRP A 1 89 ? 15.957 -5.888 -9.263 1.00 91.06 89 TRP A C 1
ATOM 694 O O . TRP A 1 89 ? 17.022 -6.156 -8.721 1.00 91.06 89 TRP A O 1
ATOM 704 N N . SER A 1 90 ? 15.895 -5.544 -10.550 1.00 87.44 90 SER A N 1
ATOM 705 C CA . SER A 1 90 ? 17.066 -5.568 -11.436 1.00 87.44 90 SER A CA 1
ATOM 706 C C . SER A 1 90 ? 17.795 -4.223 -11.519 1.00 87.44 90 SER A C 1
ATOM 708 O O . SER A 1 90 ? 18.840 -4.138 -12.156 1.00 87.44 90 SER A O 1
ATOM 710 N N . SER A 1 91 ? 17.262 -3.174 -10.885 1.00 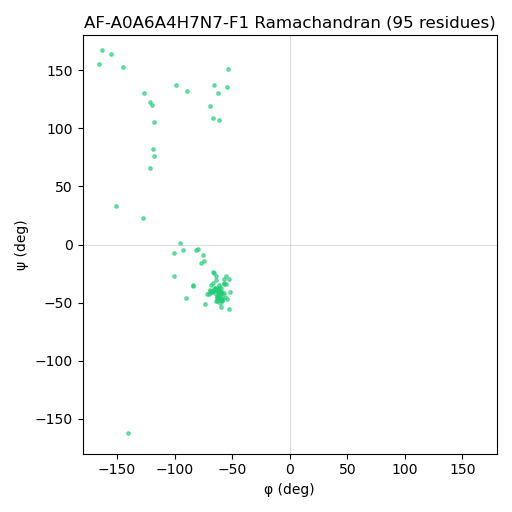83.56 91 SER A N 1
ATOM 711 C CA . SER A 1 91 ? 17.814 -1.819 -10.933 1.00 83.56 91 SER A CA 1
ATOM 712 C C . SER A 1 91 ? 18.197 -1.345 -9.537 1.00 83.56 91 SER A C 1
ATOM 714 O O . SER A 1 91 ? 17.345 -1.268 -8.645 1.00 83.56 91 SER A O 1
ATOM 716 N N . PHE A 1 92 ? 19.482 -1.032 -9.367 1.00 84.88 92 PHE A N 1
ATOM 717 C CA . PHE A 1 92 ? 20.027 -0.445 -8.151 1.00 84.88 92 PHE A CA 1
ATOM 718 C C . PHE A 1 92 ? 20.795 0.833 -8.475 1.00 84.88 92 PHE A C 1
ATOM 720 O O . PHE A 1 92 ? 21.642 0.849 -9.367 1.00 84.88 92 PHE A O 1
ATOM 727 N N . GLY A 1 93 ? 20.498 1.897 -7.736 1.00 76.12 93 GLY A N 1
ATOM 728 C CA . GLY A 1 93 ? 21.210 3.159 -7.811 1.00 76.12 93 GLY A CA 1
ATOM 729 C C . GLY A 1 93 ? 22.382 3.158 -6.841 1.00 76.12 93 GLY A C 1
ATOM 730 O O . GLY A 1 93 ? 22.239 2.833 -5.660 1.00 76.12 93 GLY A O 1
ATOM 731 N N . SER A 1 94 ? 23.545 3.566 -7.328 1.00 65.31 94 SER A N 1
ATOM 732 C CA . SER A 1 94 ? 24.581 4.164 -6.496 1.00 65.31 94 SER A CA 1
ATOM 733 C C . SER A 1 94 ? 24.468 5.677 -6.659 1.00 65.31 94 SER A C 1
ATOM 735 O O . SER A 1 94 ? 24.281 6.169 -7.772 1.00 65.31 94 SER A O 1
ATOM 737 N N . LYS A 1 95 ? 24.570 6.450 -5.569 1.00 56.00 95 LYS A N 1
ATOM 738 C CA . LYS A 1 95 ? 24.902 7.871 -5.727 1.00 56.00 95 LYS A CA 1
ATOM 739 C C . LYS A 1 95 ? 26.278 7.896 -6.392 1.00 56.00 95 LYS A C 1
ATOM 741 O O . LYS A 1 95 ? 27.265 7.522 -5.761 1.00 56.00 95 LYS A O 1
ATOM 746 N N . ALA A 1 96 ? 26.332 8.254 -7.672 1.00 53.56 96 ALA A N 1
ATOM 747 C CA . ALA A 1 96 ? 27.561 8.778 -8.240 1.00 53.56 96 ALA A CA 1
ATOM 748 C C . ALA A 1 96 ? 27.877 10.071 -7.475 1.00 53.56 96 ALA A C 1
ATOM 750 O O . ALA A 1 96 ? 26.971 10.871 -7.228 1.00 53.56 96 ALA A O 1
ATOM 751 N N . LEU A 1 97 ? 29.127 10.168 -7.023 1.00 40.12 97 LEU A N 1
ATOM 752 C CA . LEU A 1 97 ? 29.689 11.296 -6.284 1.00 40.12 97 LEU A CA 1
ATOM 753 C C . LEU A 1 97 ? 29.466 12.623 -7.025 1.00 40.12 97 LEU A C 1
ATOM 755 O O . LEU A 1 97 ? 29.658 12.622 -8.264 1.00 40.12 97 LEU A O 1
#

pLDDT: mean 89.53, std 10.96, range [40.12, 98.56]

Sequence (97 aa):
ELHRLQSLSRELEAQRDLLEAYMAGIRSIMSPIHKLPLELLGEIFKYICCGDIGINCIISEAEKQLPTLAVSGVCIRWYNLVTSMPALWSSFGSKAL

Mean predicted aligned error: 6.63 Å

Solvent-accessible surface area (backbone atoms only — not comparable to full-atom values): 5529 Å² total; per-residue (Å²): 111,69,68,61,52,54,52,49,49,53,51,52,51,53,52,49,53,52,52,51,53,50,52,51,50,52,52,57,70,66,31,68,77,74,72,54,55,68,68,60,52,48,53,55,45,37,37,41,10,50,39,93,80,24,44,24,25,81,78,43,91,92,55,59,38,47,44,52,58,58,51,34,69,71,43,74,70,43,27,54,52,53,71,73,36,66,69,42,76,71,36,73,47,70,86,77,128

Secondary structure (DSSP, 8-state):
-HHHHHHHHHHHHHHHHHHHHHHHHHHHHT-GGGGS-HHHHHHHHHHHHHSSS-BEE-S-GGG-B-HHHHHHTT-HHHHHHHHH-GGGGS-EE----

Foldseek 3Di:
DVVVVVVVVVVVVVVVVVVVVVVVVVCVCVPCLVVDDLVVVLVVLCCDQPHDNHHQEDADPVPGDHSLVVQLPPDVVSVVSSVVDCVSVVTYDDPDD

Organism: NCBI:txid1447944